Protein AF-T1AV65-F1 (afdb_monomer_lite)

pLDDT: mean 97.0, std 2.23, range [84.69, 98.81]

Radius of gyration: 17.8 Å; chains: 1; bounding box: 40×23×54 Å

Organism: NCBI:txid410659

Secondary structure (DSSP, 8-state):
-HHHHHHHHHHHHSS--HHHHHHHHHHHHHHHHHHHTT---SHHHHHHHHHHHHHT--SHHHHHHHHHHHHHTT--B-SSHHHHHHHHHHHTHHHHHHHHHHTT---HHHHHHHHHHHHHHHHHHHHHHHHHHHHHS--B-S-HHHHHHTT--HHHHHHT---HHHHH-

Foldseek 3Di:
DVVLLVVLLCLQQVPPDLVSSLVVLVVSLVQLVCLCVVDHDDPVSVVVSVVCVVLVDDSVLSVLCSVLSNVLSPDQAAADLVVLLVSLVRNFLSVLVSVCSSVNHDDPVSSVVSSVVRSVVVVVVLVVCQQVCCVRRVHHSPHPNLCVVLVHDVVCSPVVPCDPSNVVD

Structure (mmCIF, N/CA/C/O backbone):
data_AF-T1AV65-F1
#
_entry.id   AF-T1AV65-F1
#
loop_
_atom_site.group_PDB
_atom_site.id
_atom_site.type_symbol
_atom_site.label_atom_id
_atom_site.label_alt_id
_atom_site.label_comp_id
_atom_site.label_asym_id
_atom_site.label_entity_id
_atom_site.label_seq_id
_atom_site.pdbx_PDB_ins_code
_atom_site.Cartn_x
_atom_site.Cartn_y
_atom_site.Cartn_z
_atom_site.occupancy
_atom_site.B_iso_or_equiv
_atom_site.auth_seq_id
_atom_site.auth_comp_id
_atom_site.auth_asym_id
_atom_site.auth_atom_id
_atom_site.pdbx_PDB_model_num
ATOM 1 N N . ILE A 1 1 ? -9.317 8.255 11.027 1.00 95.56 1 ILE A N 1
ATOM 2 C CA . ILE A 1 1 ? -8.867 7.299 9.982 1.00 95.56 1 ILE A CA 1
ATOM 3 C C . ILE A 1 1 ? -7.774 7.904 9.116 1.00 95.56 1 ILE A C 1
ATOM 5 O O . ILE A 1 1 ? -6.664 7.421 9.223 1.00 95.56 1 ILE A O 1
ATOM 9 N N . TYR A 1 2 ? -8.017 8.989 8.369 1.00 96.38 2 TYR A N 1
ATOM 10 C CA . TYR A 1 2 ? -6.958 9.607 7.551 1.00 96.38 2 TYR A CA 1
ATOM 11 C C . TYR A 1 2 ? -5.681 9.929 8.346 1.00 96.38 2 TYR A C 1
ATOM 13 O O . TYR A 1 2 ? -4.600 9.530 7.942 1.00 96.38 2 TYR A O 1
ATOM 21 N N . ALA A 1 3 ? -5.814 10.544 9.531 1.00 97.06 3 ALA A N 1
ATOM 22 C CA . ALA A 1 3 ? -4.671 10.807 10.411 1.00 97.06 3 ALA A CA 1
ATOM 23 C C . ALA A 1 3 ? -3.896 9.534 10.805 1.00 97.06 3 ALA A C 1
ATOM 25 O O . ALA A 1 3 ? -2.680 9.574 10.877 1.00 97.06 3 ALA A O 1
ATOM 26 N N . PHE A 1 4 ? -4.575 8.397 11.008 1.00 97.75 4 PHE A N 1
ATOM 27 C CA . PHE A 1 4 ? -3.900 7.119 11.262 1.00 97.75 4 PHE A CA 1
ATOM 28 C C . PHE A 1 4 ? -3.085 6.683 10.041 1.00 97.75 4 PHE A C 1
ATOM 30 O O . PHE A 1 4 ? -1.908 6.372 10.190 1.00 97.75 4 PHE A O 1
ATOM 37 N N . CYS A 1 5 ? -3.695 6.695 8.849 1.00 96.50 5 CYS A N 1
ATOM 38 C CA . CYS A 1 5 ? -3.020 6.287 7.619 1.00 96.50 5 CYS A CA 1
ATOM 39 C C . CYS A 1 5 ? -1.814 7.183 7.335 1.00 96.50 5 CYS A C 1
ATOM 41 O O . CYS A 1 5 ? -0.736 6.671 7.077 1.00 96.50 5 CYS A O 1
ATOM 43 N N . ARG A 1 6 ? -1.983 8.507 7.453 1.00 96.06 6 ARG A N 1
ATOM 44 C CA . ARG A 1 6 ? -0.908 9.464 7.200 1.00 96.06 6 ARG A CA 1
ATOM 45 C C . ARG A 1 6 ? 0.232 9.338 8.207 1.00 96.06 6 ARG A C 1
ATOM 47 O O . ARG A 1 6 ? 1.379 9.329 7.800 1.00 96.06 6 ARG A O 1
ATOM 54 N N . THR A 1 7 ? -0.069 9.187 9.498 1.00 96.56 7 THR A N 1
ATOM 55 C CA . THR A 1 7 ? 0.985 8.963 10.496 1.00 96.56 7 THR A CA 1
ATOM 56 C C . THR A 1 7 ? 1.740 7.662 10.225 1.00 96.56 7 THR A C 1
ATOM 58 O O . THR A 1 7 ? 2.957 7.663 10.312 1.00 96.56 7 THR A O 1
ATOM 61 N N . ALA A 1 8 ? 1.057 6.567 9.882 1.00 95.62 8 ALA A N 1
ATOM 62 C CA . ALA A 1 8 ? 1.731 5.307 9.562 1.00 95.62 8 ALA A CA 1
ATOM 63 C C . ALA A 1 8 ? 2.616 5.409 8.303 1.00 95.62 8 ALA A C 1
ATOM 65 O O . ALA A 1 8 ? 3.735 4.908 8.316 1.00 95.62 8 ALA A O 1
ATOM 66 N N . ASP A 1 9 ? 2.136 6.099 7.267 1.00 94.06 9 ASP A N 1
ATOM 67 C CA . ASP A 1 9 ? 2.877 6.412 6.038 1.00 94.06 9 ASP A CA 1
ATOM 68 C C . ASP A 1 9 ? 4.148 7.227 6.335 1.00 94.06 9 ASP A C 1
ATOM 70 O O . ASP A 1 9 ? 5.248 6.814 5.977 1.00 94.06 9 ASP A O 1
ATOM 74 N N . ASP A 1 10 ? 4.022 8.312 7.110 1.00 94.69 10 ASP A N 1
ATOM 75 C CA . ASP A 1 10 ? 5.153 9.155 7.524 1.00 94.69 10 ASP A CA 1
ATOM 76 C C . ASP A 1 10 ? 6.203 8.356 8.327 1.00 94.69 10 ASP A C 1
ATOM 78 O O . ASP A 1 10 ? 7.406 8.535 8.141 1.00 94.69 10 ASP A O 1
ATOM 82 N N . LEU A 1 11 ? 5.769 7.438 9.203 1.00 94.75 11 LEU A N 1
ATOM 83 C CA . LEU A 1 11 ? 6.675 6.563 9.964 1.00 94.75 11 LEU A CA 1
ATOM 84 C C . LEU A 1 11 ? 7.429 5.555 9.082 1.00 94.75 11 LEU A C 1
ATOM 86 O O . LEU A 1 11 ? 8.460 5.038 9.512 1.00 94.75 11 LEU A O 1
ATOM 90 N N . GLY A 1 12 ? 6.915 5.248 7.891 1.00 91.25 12 GLY A N 1
ATOM 91 C CA . GLY A 1 12 ? 7.586 4.402 6.910 1.00 91.25 12 GLY A CA 1
ATOM 92 C C . GLY A 1 12 ? 8.528 5.194 6.006 1.00 91.25 12 GLY A C 1
ATOM 93 O O . GLY A 1 12 ? 9.698 4.837 5.872 1.00 91.25 12 GLY A O 1
ATOM 94 N N . ASP A 1 13 ? 8.029 6.256 5.379 1.00 87.50 13 ASP A N 1
ATOM 95 C CA . ASP A 1 13 ? 8.713 6.907 4.257 1.00 87.50 13 ASP A CA 1
ATOM 96 C C . ASP A 1 13 ? 9.649 8.063 4.677 1.00 87.50 13 ASP A C 1
ATOM 98 O O . ASP A 1 13 ? 10.665 8.281 4.020 1.00 87.50 13 ASP A O 1
ATOM 102 N N . GLU A 1 14 ? 9.382 8.776 5.781 1.00 88.38 14 GLU A N 1
ATOM 103 C CA . GLU A 1 14 ? 10.125 10.004 6.151 1.00 88.38 14 GLU A CA 1
ATOM 104 C C . GLU A 1 14 ? 11.295 9.758 7.128 1.00 88.38 14 GLU A C 1
ATOM 106 O O . GLU A 1 14 ? 12.046 10.673 7.470 1.00 88.38 14 GLU A O 1
ATOM 111 N N . VAL A 1 15 ? 11.472 8.524 7.612 1.00 89.69 15 VAL A N 1
ATOM 112 C CA . VAL A 1 15 ? 12.489 8.194 8.631 1.00 89.69 15 VAL A CA 1
ATOM 113 C C . VAL A 1 15 ? 13.897 8.088 8.037 1.00 89.69 15 VAL A C 1
ATOM 115 O O . VAL A 1 15 ? 14.879 8.353 8.730 1.00 89.69 15 VAL A O 1
ATOM 118 N N . GLY A 1 16 ? 14.018 7.678 6.771 1.00 84.69 16 GLY A N 1
ATOM 119 C CA . GLY A 1 16 ? 15.299 7.508 6.071 1.00 84.69 16 GLY A CA 1
ATOM 120 C C . GLY A 1 16 ? 16.178 6.337 6.549 1.00 84.69 16 GLY A C 1
ATOM 121 O O . GLY A 1 16 ? 17.177 6.035 5.902 1.00 84.69 16 GLY A O 1
ATOM 122 N N . ASP A 1 17 ? 15.810 5.654 7.640 1.00 93.69 17 ASP A N 1
ATOM 123 C CA . ASP A 1 17 ? 16.454 4.433 8.143 1.00 93.69 17 ASP A CA 1
ATOM 124 C C . ASP A 1 17 ? 15.431 3.295 8.263 1.00 93.69 17 ASP A C 1
ATOM 126 O O . ASP A 1 17 ? 14.481 3.361 9.047 1.00 93.69 17 ASP A O 1
ATOM 130 N N . THR A 1 18 ? 15.655 2.222 7.504 1.00 94.00 18 THR A N 1
ATOM 131 C CA . THR A 1 18 ? 14.767 1.055 7.424 1.00 94.00 18 THR A CA 1
ATOM 132 C C . THR A 1 18 ? 14.535 0.369 8.773 1.00 94.00 18 THR A C 1
ATOM 134 O O . THR A 1 18 ? 13.417 -0.053 9.070 1.00 94.00 18 THR A O 1
ATOM 137 N N . GLN A 1 19 ? 15.567 0.212 9.609 1.00 95.88 19 GLN A N 1
ATOM 138 C CA . GLN A 1 19 ? 15.430 -0.497 10.888 1.00 95.88 19 GLN A CA 1
ATOM 139 C C . GLN A 1 19 ? 14.656 0.341 11.903 1.00 95.88 19 GLN A C 1
ATOM 141 O O . GLN A 1 19 ? 13.858 -0.189 12.682 1.00 95.88 19 GLN A O 1
ATOM 146 N N . LEU A 1 20 ? 14.872 1.653 11.882 1.00 96.81 20 LEU A N 1
ATOM 147 C CA . LEU A 1 20 ? 14.148 2.599 12.709 1.00 96.81 20 LEU A CA 1
ATOM 148 C C . LEU A 1 20 ? 12.684 2.722 12.267 1.00 96.81 20 LEU A C 1
ATOM 150 O O . LEU A 1 20 ? 11.803 2.639 13.121 1.00 96.81 20 LEU A O 1
ATOM 154 N N . ALA A 1 21 ? 12.418 2.813 10.960 1.00 96.94 21 ALA A N 1
ATOM 155 C CA . ALA A 1 21 ? 11.067 2.827 10.394 1.00 96.94 21 ALA A CA 1
ATOM 156 C C . ALA A 1 21 ? 10.276 1.575 10.802 1.00 96.94 21 ALA A C 1
ATOM 158 O O . ALA A 1 21 ? 9.174 1.671 11.342 1.00 96.94 21 ALA A O 1
ATOM 159 N N . LEU A 1 22 ? 10.873 0.386 10.653 1.00 97.38 22 LEU A N 1
ATOM 160 C CA . LEU A 1 22 ? 10.256 -0.876 11.074 1.00 97.38 22 LEU A CA 1
ATOM 161 C C . LEU A 1 22 ? 9.961 -0.919 12.579 1.00 97.38 22 LEU A C 1
ATOM 163 O O . LEU A 1 22 ? 8.926 -1.449 12.985 1.00 97.38 22 LEU A O 1
ATOM 167 N N . ARG A 1 23 ? 10.839 -0.351 13.416 1.00 97.75 23 ARG A N 1
ATOM 168 C CA . ARG A 1 23 ? 10.588 -0.242 14.858 1.00 97.75 23 ARG A CA 1
ATOM 169 C C . ARG A 1 23 ? 9.400 0.672 15.143 1.00 97.75 23 ARG A C 1
ATOM 171 O O . ARG A 1 23 ? 8.514 0.279 15.894 1.00 97.75 23 ARG A O 1
ATOM 178 N N . TYR A 1 24 ? 9.347 1.848 14.522 1.00 97.62 24 TYR A N 1
ATOM 179 C CA . TYR A 1 24 ? 8.235 2.780 14.709 1.00 97.62 24 TYR A CA 1
ATOM 180 C C . TYR A 1 24 ? 6.903 2.217 14.213 1.00 97.62 24 TYR A C 1
ATOM 182 O O . TYR A 1 24 ? 5.898 2.347 14.909 1.00 97.62 24 TYR A O 1
ATOM 190 N N . LEU A 1 25 ? 6.891 1.538 13.064 1.00 97.88 25 LEU A N 1
ATOM 191 C CA . LEU A 1 25 ? 5.708 0.841 12.558 1.00 97.88 25 LEU A CA 1
ATOM 192 C C . LEU A 1 25 ? 5.261 -0.277 13.510 1.00 97.88 25 LEU A C 1
ATOM 194 O O . LEU A 1 25 ? 4.069 -0.393 13.790 1.00 97.88 25 LEU A O 1
ATOM 198 N N . SER A 1 26 ? 6.201 -1.039 14.080 1.00 97.69 26 SER A N 1
ATOM 199 C CA . SER A 1 26 ? 5.908 -2.062 15.092 1.00 97.69 26 SER A CA 1
ATOM 200 C C . SER A 1 26 ? 5.300 -1.461 16.367 1.00 97.69 26 SER A C 1
ATOM 202 O O . SER A 1 26 ? 4.293 -1.962 16.872 1.00 97.69 26 SER A O 1
ATOM 204 N N . ASP A 1 27 ? 5.856 -0.360 16.875 1.00 97.19 27 ASP A N 1
ATOM 205 C CA . ASP A 1 27 ? 5.316 0.341 18.046 1.00 97.19 27 ASP A CA 1
ATOM 206 C C . ASP A 1 27 ? 3.921 0.922 17.753 1.00 97.19 27 ASP A C 1
ATOM 208 O O . ASP A 1 27 ? 3.018 0.891 18.596 1.00 97.19 27 ASP A O 1
ATOM 212 N N . PHE A 1 28 ? 3.710 1.437 16.540 1.00 97.75 28 PHE A N 1
ATOM 213 C CA . PHE A 1 28 ? 2.420 1.959 16.097 1.00 97.75 28 PHE A CA 1
ATOM 214 C C . PHE A 1 28 ? 1.381 0.841 15.919 1.00 97.75 28 PHE A C 1
ATOM 216 O O . PHE A 1 28 ? 0.221 1.012 16.301 1.00 97.75 28 PHE A O 1
ATOM 223 N N . ARG A 1 29 ? 1.797 -0.340 15.439 1.00 98.06 29 ARG A N 1
ATOM 224 C CA . ARG A 1 29 ? 0.982 -1.564 15.400 1.00 98.06 29 ARG A CA 1
ATOM 225 C C . ARG A 1 29 ? 0.547 -1.987 16.795 1.00 98.06 29 ARG A C 1
ATOM 227 O O . ARG A 1 29 ? -0.639 -2.245 16.995 1.00 98.06 29 ARG A O 1
ATOM 234 N N . GLN A 1 30 ? 1.457 -2.000 17.767 1.00 97.62 30 GLN A N 1
ATOM 235 C CA . GLN A 1 30 ? 1.102 -2.310 19.152 1.00 97.62 30 GLN A CA 1
ATOM 236 C C . GLN A 1 30 ? 0.059 -1.323 19.694 1.00 97.62 30 GLN A C 1
ATOM 238 O O . GLN A 1 30 ? -0.924 -1.740 20.304 1.00 97.62 30 GLN A O 1
ATOM 243 N N . GLN A 1 31 ? 0.225 -0.022 19.444 1.00 97.38 31 GLN A N 1
ATOM 244 C CA . GLN A 1 31 ? -0.765 0.976 19.856 1.00 97.38 31 GLN A CA 1
ATOM 245 C C . GLN A 1 31 ? -2.121 0.782 19.164 1.00 97.38 31 GLN A C 1
ATOM 247 O O . GLN A 1 31 ? -3.162 0.974 19.796 1.00 97.38 31 GLN A O 1
ATOM 252 N N . ALA A 1 32 ? -2.124 0.369 17.893 1.00 97.19 32 ALA A N 1
ATOM 253 C CA . ALA A 1 32 ? -3.346 0.030 17.178 1.00 97.19 32 ALA A CA 1
ATOM 254 C C . ALA A 1 32 ? -4.071 -1.145 17.841 1.00 97.19 32 ALA A C 1
ATOM 256 O O . ALA A 1 32 ? -5.280 -1.064 18.021 1.00 97.19 32 ALA A O 1
ATOM 257 N N . GLU A 1 33 ? -3.363 -2.191 18.274 1.00 97.31 33 GLU A N 1
ATOM 258 C CA . GLU A 1 33 ? -3.974 -3.297 19.024 1.00 97.31 33 GLU A CA 1
ATOM 259 C C . GLU A 1 33 ? -4.470 -2.869 20.413 1.00 97.31 33 GLU A C 1
ATOM 261 O O . GLU A 1 33 ? -5.601 -3.179 20.794 1.00 97.31 33 GLU A O 1
ATOM 266 N N . GLU A 1 34 ? -3.664 -2.103 21.151 1.00 96.56 34 GLU A N 1
ATOM 267 C CA . GLU A 1 34 ? -4.017 -1.557 22.467 1.00 96.56 34 GLU A CA 1
ATOM 268 C C . GLU A 1 34 ? -5.293 -0.692 22.411 1.00 96.56 34 GLU A C 1
ATOM 270 O O . GLU A 1 34 ? -6.136 -0.752 23.316 1.00 96.56 34 GLU A O 1
ATOM 275 N N . CYS A 1 35 ? -5.492 0.042 21.312 1.00 95.88 35 CYS A N 1
ATOM 276 C CA . CYS A 1 35 ? -6.668 0.878 21.071 1.00 95.88 35 CYS A CA 1
ATOM 277 C C . CYS A 1 35 ? -7.985 0.077 21.138 1.00 95.88 35 CYS A C 1
ATOM 279 O O . CYS A 1 35 ? -8.980 0.574 21.677 1.00 95.88 35 CYS A O 1
ATOM 281 N N . TYR A 1 36 ? -7.982 -1.180 20.671 1.00 96.31 36 TYR A N 1
ATOM 282 C CA . TYR A 1 36 ? -9.154 -2.069 20.690 1.00 96.31 36 TYR A CA 1
ATOM 283 C C . TYR A 1 36 ? -9.495 -2.613 22.082 1.00 96.31 36 TYR A C 1
ATOM 285 O O . TYR A 1 36 ? -10.637 -3.000 22.317 1.00 96.31 36 TYR A O 1
ATOM 293 N N . VAL A 1 37 ? -8.547 -2.598 23.022 1.00 95.12 37 VAL A N 1
ATOM 294 C CA . VAL A 1 37 ? -8.776 -2.973 24.432 1.00 95.12 37 VAL A CA 1
ATOM 295 C C . VAL A 1 37 ? -8.890 -1.752 25.350 1.00 95.12 37 VAL A C 1
ATOM 297 O O . VAL A 1 37 ? -8.781 -1.863 26.569 1.00 95.12 37 VAL A O 1
ATOM 300 N N . GLY A 1 38 ? -9.118 -0.569 24.769 1.00 91.50 38 GLY A N 1
ATOM 301 C CA . GLY A 1 38 ? -9.349 0.675 25.504 1.00 91.50 38 GLY A CA 1
ATOM 302 C C . GLY A 1 38 ? -8.087 1.343 26.051 1.00 91.50 38 GLY A C 1
ATOM 303 O O . GLY A 1 38 ? -8.198 2.233 26.890 1.00 91.50 38 GLY A O 1
ATOM 304 N N . ARG A 1 39 ? -6.895 0.946 25.590 1.00 94.94 39 ARG A N 1
ATOM 305 C CA . ARG A 1 39 ? -5.623 1.577 25.959 1.00 94.94 39 ARG A CA 1
ATOM 306 C C . ARG A 1 39 ? -5.164 2.492 24.825 1.00 94.94 39 ARG A C 1
ATOM 308 O O . ARG A 1 39 ? -4.745 2.030 23.772 1.00 94.94 39 ARG A O 1
ATOM 315 N N . THR A 1 40 ? -5.243 3.803 25.034 1.00 93.75 40 THR A N 1
ATOM 316 C CA . THR A 1 40 ? -4.864 4.814 24.033 1.00 93.75 40 THR A CA 1
ATOM 317 C C . THR A 1 40 ? -3.821 5.761 24.606 1.00 93.75 40 THR A C 1
ATOM 319 O O . THR A 1 40 ? -4.036 6.316 25.681 1.00 93.75 40 THR A O 1
ATOM 322 N N . ARG A 1 41 ? -2.706 5.959 23.894 1.00 87.50 41 ARG A N 1
ATOM 323 C CA . ARG A 1 41 ? -1.563 6.754 24.385 1.00 87.50 41 ARG A CA 1
ATOM 324 C C . ARG A 1 41 ? -1.359 8.081 23.653 1.00 87.50 41 ARG A C 1
ATOM 326 O O . ARG A 1 41 ? -0.843 9.021 24.243 1.00 87.50 41 ARG A O 1
ATOM 333 N N . THR A 1 42 ? -1.755 8.165 22.383 1.00 94.44 42 THR A N 1
ATOM 334 C CA . THR A 1 42 ? -1.536 9.346 21.532 1.00 94.44 42 THR A CA 1
ATOM 335 C C . THR A 1 42 ? -2.854 9.926 21.035 1.00 94.44 42 THR A C 1
ATOM 337 O O . THR A 1 42 ? -3.872 9.232 20.988 1.00 94.44 42 THR A O 1
ATOM 340 N N . ALA A 1 43 ? -2.833 11.196 20.620 1.00 95.06 43 ALA A N 1
ATOM 341 C CA . ALA A 1 43 ? -4.014 11.896 20.113 1.00 95.06 43 ALA A CA 1
ATOM 342 C C . ALA A 1 43 ? -4.693 11.154 18.946 1.00 95.06 43 ALA A C 1
ATOM 344 O O . ALA A 1 43 ? -5.920 11.053 18.913 1.00 95.06 43 ALA A O 1
ATOM 345 N N . VAL A 1 44 ? -3.901 10.568 18.037 1.00 96.56 44 VAL A N 1
ATOM 346 C CA . VAL A 1 44 ? -4.412 9.764 16.916 1.00 96.56 44 VAL A CA 1
ATOM 347 C C . VAL A 1 44 ? -5.223 8.573 17.426 1.00 96.56 44 VAL A C 1
ATOM 349 O O . VAL A 1 44 ? -6.343 8.366 16.963 1.00 96.56 44 VAL A O 1
ATOM 352 N N . PHE A 1 45 ? -4.711 7.819 18.404 1.00 97.44 45 PHE A N 1
ATOM 353 C CA . PHE A 1 45 ? -5.406 6.638 18.926 1.00 97.44 45 PHE A CA 1
ATOM 354 C C . PHE A 1 45 ? -6.575 6.968 19.854 1.00 97.44 45 PHE A C 1
ATOM 356 O O . PHE A 1 45 ? -7.529 6.193 19.896 1.00 97.44 45 PHE A O 1
ATOM 363 N N . ILE A 1 46 ? -6.549 8.109 20.551 1.00 96.25 46 ILE A N 1
ATOM 364 C CA . ILE A 1 46 ? -7.699 8.598 21.330 1.00 96.25 46 ILE A CA 1
ATOM 365 C C . ILE A 1 46 ? -8.886 8.843 20.387 1.00 96.25 46 ILE A C 1
ATOM 367 O O . ILE A 1 46 ? -9.940 8.229 20.550 1.00 96.25 46 ILE A O 1
ATOM 371 N N . ALA A 1 47 ? -8.686 9.646 19.335 1.00 96.19 47 ALA A N 1
ATOM 372 C CA . ALA A 1 47 ? -9.728 9.925 18.345 1.00 96.19 47 ALA A CA 1
ATOM 373 C C . ALA A 1 47 ? -10.144 8.669 17.554 1.00 96.19 47 ALA A C 1
ATOM 375 O O . ALA A 1 47 ? -11.319 8.473 17.219 1.00 96.19 47 ALA A O 1
ATOM 376 N N . LEU A 1 48 ? -9.182 7.789 17.251 1.00 97.56 48 LEU A N 1
ATOM 377 C CA . LEU A 1 48 ? -9.463 6.545 16.544 1.00 97.56 48 LEU A CA 1
ATOM 378 C C . LEU A 1 48 ? -10.311 5.589 17.389 1.00 97.56 48 LEU A C 1
ATOM 380 O O . LEU A 1 48 ? -11.227 4.986 16.838 1.00 97.56 48 LEU A O 1
ATOM 384 N N . SER A 1 49 ? -10.071 5.482 18.701 1.00 97.38 49 SER A N 1
ATOM 385 C CA . SER A 1 49 ? -10.834 4.589 19.586 1.00 97.38 49 SER A CA 1
ATOM 386 C C . SER A 1 49 ? -12.320 4.945 19.617 1.00 97.38 49 SER A C 1
ATOM 388 O O . SER A 1 49 ? -13.171 4.060 19.517 1.00 97.38 49 SER A O 1
ATOM 390 N N . GLU A 1 50 ? -12.650 6.237 19.685 1.00 96.00 50 GLU A N 1
ATOM 391 C CA . GLU A 1 50 ? -14.040 6.700 19.598 1.00 96.00 50 GLU A CA 1
ATOM 392 C C . GLU A 1 50 ? -14.668 6.354 18.243 1.00 96.00 50 GLU A C 1
ATOM 394 O O . GLU A 1 50 ? -15.794 5.856 18.184 1.00 96.00 50 GLU A O 1
ATOM 399 N N . THR A 1 51 ? -13.917 6.547 17.153 1.00 97.44 51 THR A N 1
ATOM 400 C CA . THR A 1 51 ? -14.366 6.220 15.791 1.00 97.44 51 THR A CA 1
ATOM 401 C C . THR A 1 51 ? -14.620 4.718 15.626 1.00 97.44 51 THR A C 1
ATOM 403 O O . THR A 1 51 ? -15.663 4.329 15.103 1.00 97.44 51 THR A O 1
ATOM 406 N N . ILE A 1 52 ? -13.697 3.874 16.101 1.00 97.75 52 ILE A N 1
ATOM 407 C CA . ILE A 1 52 ? -13.805 2.409 16.068 1.00 97.75 52 ILE A CA 1
ATOM 408 C C . ILE A 1 52 ? -15.072 1.963 16.790 1.00 97.75 52 ILE A C 1
ATOM 410 O O . ILE A 1 52 ? -15.868 1.231 16.211 1.00 97.75 52 ILE A O 1
ATOM 414 N N . LYS A 1 53 ? -15.290 2.439 18.024 1.00 96.56 53 LYS A N 1
ATOM 415 C CA . LYS A 1 53 ? -16.465 2.074 18.830 1.00 96.56 53 LYS A CA 1
ATOM 416 C C . LYS A 1 53 ? -17.766 2.528 18.175 1.00 96.56 53 LYS A C 1
ATOM 418 O O . LYS A 1 53 ? -18.725 1.769 18.132 1.00 96.56 53 LYS A O 1
ATOM 423 N N . ARG A 1 54 ? -17.799 3.756 17.648 1.00 97.44 54 ARG A N 1
ATOM 424 C CA . ARG A 1 54 ? -18.994 4.329 17.014 1.00 97.44 54 ARG A CA 1
ATOM 425 C C . ARG A 1 54 ? -19.409 3.577 15.750 1.00 97.44 54 ARG A C 1
ATOM 427 O O . ARG A 1 54 ? -20.602 3.448 15.492 1.00 97.44 54 ARG A O 1
ATOM 434 N N . HIS A 1 55 ? -18.441 3.131 14.955 1.00 97.69 55 HIS A N 1
ATOM 435 C CA . HIS A 1 55 ? -18.695 2.513 13.653 1.00 97.69 55 HIS A CA 1
ATOM 436 C C . HIS A 1 55 ? -18.523 0.990 13.649 1.00 97.69 55 HIS A C 1
ATOM 438 O O . HIS A 1 55 ? -18.760 0.372 12.612 1.00 97.69 55 HIS A O 1
ATOM 444 N N . ASP A 1 56 ? -18.183 0.379 14.788 1.00 96.44 56 ASP A N 1
ATOM 445 C CA . ASP A 1 56 ? -17.919 -1.060 14.916 1.00 96.44 56 ASP A CA 1
ATOM 446 C C . ASP A 1 56 ? -16.922 -1.544 13.846 1.00 96.44 56 ASP A C 1
ATOM 448 O O . ASP A 1 56 ? -17.190 -2.437 13.042 1.00 96.44 56 ASP A O 1
ATOM 452 N N . ILE A 1 57 ? -15.793 -0.834 13.755 1.00 98.00 57 ILE A N 1
ATOM 453 C CA . ILE A 1 57 ? -14.767 -1.096 12.741 1.00 98.00 57 ILE A CA 1
ATOM 454 C C . ILE A 1 57 ? -13.881 -2.242 13.238 1.00 98.00 57 ILE A C 1
ATOM 456 O O . ILE A 1 57 ? -13.346 -2.133 14.339 1.00 98.00 57 ILE A O 1
ATOM 460 N N . PRO A 1 58 ? -13.666 -3.319 12.466 1.00 97.62 58 PRO A N 1
ATOM 461 C CA . PRO A 1 58 ? -12.730 -4.364 12.854 1.00 97.62 58 PRO A CA 1
ATOM 462 C C . PRO A 1 58 ? -11.279 -3.879 12.768 1.00 97.62 58 PRO A C 1
ATOM 464 O O . PRO A 1 58 ? -10.939 -3.003 11.975 1.00 97.62 58 PRO A O 1
ATOM 467 N N . LYS A 1 59 ? -10.388 -4.530 13.522 1.00 98.19 59 LYS A N 1
ATOM 468 C CA . LYS A 1 59 ? -8.950 -4.214 13.516 1.00 98.19 59 LYS A CA 1
ATOM 469 C C . LYS A 1 59 ? -8.247 -4.489 12.189 1.00 98.19 59 LYS A C 1
ATOM 471 O O . LYS A 1 59 ? -7.294 -3.791 11.862 1.00 98.19 59 LYS A O 1
ATOM 476 N N . GLN A 1 60 ? -8.710 -5.492 11.439 1.00 98.19 60 GLN A N 1
ATOM 477 C CA . GLN A 1 60 ? -7.955 -6.061 10.321 1.00 98.19 60 GLN A CA 1
ATOM 478 C C . GLN A 1 60 ? -7.552 -5.027 9.256 1.00 98.19 60 GLN A C 1
ATOM 480 O O . GLN A 1 60 ? -6.362 -4.966 8.965 1.00 98.19 60 GLN A O 1
ATOM 485 N N . PRO A 1 61 ? -8.439 -4.133 8.766 1.00 98.44 61 PRO A N 1
ATOM 486 C CA . PRO A 1 61 ? -8.045 -3.129 7.779 1.00 98.44 61 PRO A CA 1
ATOM 487 C C . PRO A 1 61 ? -6.896 -2.215 8.240 1.00 98.44 61 PRO A C 1
ATOM 489 O O . PRO A 1 61 ? -6.035 -1.848 7.448 1.00 98.44 61 PRO A O 1
ATOM 492 N N . PHE A 1 62 ? -6.832 -1.865 9.528 1.00 98.56 62 PHE A N 1
ATOM 493 C CA . PHE A 1 62 ? -5.721 -1.067 10.055 1.00 98.56 62 PHE A CA 1
ATOM 494 C C . PHE A 1 62 ? -4.411 -1.862 10.100 1.00 98.56 62 PHE A C 1
ATOM 496 O O . PHE A 1 62 ? -3.349 -1.320 9.802 1.00 98.56 62 PHE A O 1
ATOM 503 N N . LEU A 1 63 ? -4.480 -3.144 10.467 1.00 98.50 63 LEU A N 1
ATOM 504 C CA . LEU A 1 63 ? -3.313 -4.027 10.535 1.00 98.50 63 LEU A CA 1
ATOM 505 C C . LEU A 1 63 ? -2.775 -4.400 9.149 1.00 98.50 63 LEU A C 1
ATOM 507 O O . LEU A 1 63 ? -1.563 -4.587 9.015 1.00 98.50 63 LEU A O 1
ATOM 511 N N . ASP A 1 64 ? -3.658 -4.488 8.154 1.00 98.62 64 ASP A N 1
ATOM 512 C CA . ASP A 1 64 ? -3.318 -4.704 6.747 1.00 98.62 64 ASP A CA 1
ATOM 513 C C . ASP A 1 64 ? -2.520 -3.511 6.203 1.00 98.62 64 ASP A C 1
ATOM 515 O O . ASP A 1 64 ? -1.427 -3.711 5.678 1.00 98.62 64 ASP A O 1
ATOM 519 N N . LEU A 1 65 ? -2.984 -2.275 6.441 1.00 98.50 65 LEU A N 1
ATOM 520 C CA . LEU A 1 65 ? -2.245 -1.059 6.063 1.00 98.50 65 LEU A CA 1
ATOM 521 C C . LEU A 1 65 ? -0.848 -1.027 6.685 1.00 98.50 65 LEU A C 1
ATOM 523 O O . LEU A 1 65 ? 0.137 -0.791 5.994 1.00 98.50 65 LEU A O 1
ATOM 527 N N . LEU A 1 66 ? -0.740 -1.332 7.981 1.00 98.38 66 LEU A N 1
ATOM 528 C CA . LEU A 1 66 ? 0.559 -1.402 8.653 1.00 98.38 66 LEU A CA 1
ATOM 529 C C . LEU A 1 66 ? 1.466 -2.481 8.059 1.00 98.38 66 LEU A C 1
ATOM 531 O O . LEU A 1 66 ? 2.669 -2.272 7.952 1.00 98.38 66 LEU A O 1
ATOM 535 N N . SER A 1 67 ? 0.899 -3.613 7.628 1.00 98.25 67 SER A N 1
ATOM 536 C CA . SER A 1 67 ? 1.671 -4.653 6.943 1.00 98.25 67 SER A CA 1
ATOM 537 C C . SER A 1 67 ? 2.188 -4.187 5.582 1.00 98.25 67 SER A C 1
ATOM 539 O O . SER A 1 67 ? 3.291 -4.577 5.203 1.00 98.25 67 SER A O 1
ATOM 541 N N . ALA A 1 68 ? 1.428 -3.365 4.854 1.00 97.94 68 ALA A N 1
ATOM 542 C CA . ALA A 1 68 ? 1.888 -2.779 3.600 1.00 97.94 68 ALA A CA 1
ATOM 543 C C . ALA A 1 68 ? 3.044 -1.794 3.822 1.00 97.94 68 ALA A C 1
ATOM 545 O O . ALA A 1 68 ? 4.074 -1.936 3.167 1.00 97.94 68 ALA A O 1
ATOM 546 N N . PHE A 1 69 ? 2.935 -0.891 4.803 1.00 96.81 69 PHE A N 1
ATOM 547 C CA . PHE A 1 69 ? 4.026 0.032 5.141 1.00 96.81 69 PHE A CA 1
ATOM 548 C C . PHE A 1 69 ? 5.295 -0.707 5.590 1.00 96.81 69 PHE A C 1
ATOM 550 O O . PHE A 1 69 ? 6.399 -0.332 5.211 1.00 96.81 69 PHE A O 1
ATOM 557 N N . GLU A 1 70 ? 5.163 -1.799 6.350 1.00 96.94 70 GLU A N 1
ATOM 558 C CA . GLU A 1 70 ? 6.296 -2.662 6.718 1.00 96.94 70 GLU A CA 1
ATOM 559 C C . GLU A 1 70 ? 6.909 -3.380 5.500 1.00 96.94 70 GLU A C 1
ATOM 561 O O . GLU A 1 70 ? 8.121 -3.606 5.460 1.00 96.94 70 GLU A O 1
ATOM 566 N N . GLN A 1 71 ? 6.093 -3.764 4.513 1.00 96.81 71 GLN A N 1
ATOM 567 C CA . GLN A 1 71 ? 6.560 -4.388 3.273 1.00 96.81 71 GLN A CA 1
ATOM 568 C C . GLN A 1 71 ? 7.323 -3.401 2.387 1.00 96.81 71 GLN A C 1
ATOM 570 O O . GLN A 1 71 ? 8.354 -3.776 1.830 1.00 96.81 71 GLN A O 1
ATOM 575 N N . ASP A 1 72 ? 6.872 -2.152 2.307 1.00 95.31 72 ASP A N 1
ATOM 576 C CA . ASP A 1 72 ? 7.515 -1.072 1.546 1.00 95.31 72 ASP A CA 1
ATOM 577 C C . ASP A 1 72 ? 8.945 -0.752 2.013 1.00 95.31 72 ASP A C 1
ATOM 579 O O . ASP A 1 72 ? 9.729 -0.156 1.276 1.00 95.31 72 ASP A O 1
ATOM 583 N N . GLN A 1 73 ? 9.310 -1.188 3.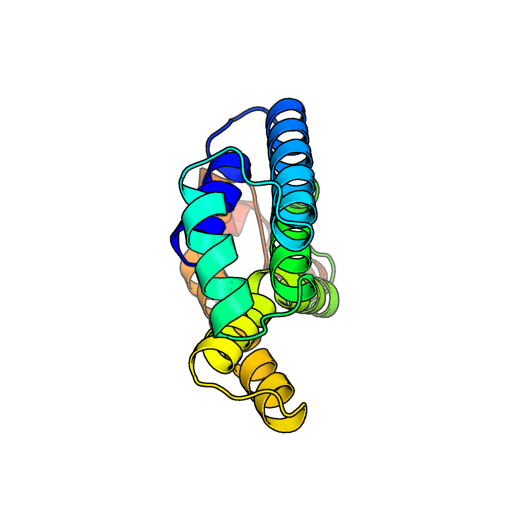221 1.00 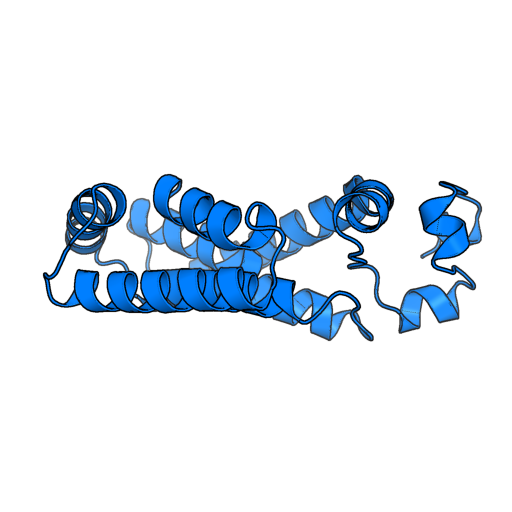95.19 73 GLN A N 1
ATOM 584 C CA . GLN A 1 73 ? 10.670 -1.096 3.759 1.00 95.19 73 GLN A CA 1
ATOM 585 C C . GLN A 1 73 ? 11.603 -2.217 3.272 1.00 95.19 73 GLN A C 1
ATOM 587 O O . GLN A 1 73 ? 12.799 -2.201 3.558 1.00 95.19 73 GLN A O 1
ATOM 592 N N . ARG A 1 74 ? 11.058 -3.248 2.617 1.00 94.81 74 ARG A N 1
ATOM 593 C CA . ARG A 1 74 ? 11.767 -4.498 2.290 1.00 94.81 74 ARG A CA 1
ATOM 594 C C . ARG A 1 74 ? 11.646 -4.894 0.823 1.00 94.81 74 ARG A C 1
ATOM 596 O O . ARG A 1 74 ? 12.502 -5.625 0.331 1.00 94.81 74 ARG A O 1
ATOM 603 N N . VAL A 1 75 ? 10.578 -4.475 0.148 1.00 96.88 75 VAL A N 1
ATOM 604 C CA . VAL A 1 75 ? 10.238 -4.899 -1.212 1.00 96.88 75 VAL A CA 1
ATOM 605 C C . VAL A 1 75 ? 10.151 -3.681 -2.116 1.00 96.88 75 VAL A C 1
ATOM 607 O O . VAL A 1 75 ? 9.206 -2.903 -2.044 1.00 96.88 75 VAL A O 1
ATOM 610 N N . ASN A 1 76 ? 11.125 -3.568 -3.017 1.00 96.88 76 ASN A N 1
ATOM 611 C CA . ASN A 1 76 ? 11.224 -2.447 -3.953 1.00 96.88 76 ASN A CA 1
ATOM 612 C C . ASN A 1 76 ? 10.899 -2.844 -5.397 1.00 96.88 76 ASN A C 1
ATOM 614 O O . ASN A 1 76 ? 10.780 -1.976 -6.263 1.00 96.88 76 ASN A O 1
ATOM 618 N N . ARG A 1 77 ? 10.813 -4.146 -5.673 1.00 98.12 77 ARG A N 1
ATOM 619 C CA . ARG A 1 77 ? 10.583 -4.729 -6.996 1.00 98.12 77 ARG A CA 1
ATOM 620 C C . ARG A 1 77 ? 9.607 -5.887 -6.862 1.00 98.12 77 ARG A C 1
ATOM 622 O O . ARG A 1 77 ? 9.672 -6.637 -5.888 1.00 98.12 77 ARG A O 1
ATOM 629 N N . TYR A 1 78 ? 8.752 -6.034 -7.863 1.00 98.56 78 TYR A N 1
ATOM 630 C CA . TYR A 1 78 ? 7.762 -7.097 -7.958 1.00 98.56 78 TYR A CA 1
ATOM 631 C C . TYR A 1 78 ? 8.028 -7.896 -9.229 1.00 98.56 78 TYR A C 1
ATOM 633 O O . TYR A 1 78 ? 8.243 -7.327 -10.296 1.00 98.56 78 TYR A O 1
ATOM 641 N N . GLU A 1 79 ? 8.048 -9.217 -9.112 1.00 98.56 79 GLU A N 1
ATOM 642 C CA . GLU A 1 79 ? 8.347 -10.101 -10.234 1.00 98.56 79 GLU A CA 1
ATOM 643 C C . GLU A 1 79 ? 7.140 -10.246 -11.163 1.00 98.56 79 GLU A C 1
ATOM 645 O O . GLU A 1 79 ? 7.313 -10.174 -12.376 1.00 98.56 79 GLU A O 1
ATOM 650 N N . THR A 1 80 ? 5.933 -10.395 -10.601 1.00 98.69 80 THR A N 1
ATOM 651 C CA . THR A 1 80 ? 4.699 -10.638 -11.367 1.00 98.69 80 THR A CA 1
ATOM 652 C C . THR A 1 80 ? 3.579 -9.668 -10.996 1.00 98.69 80 THR A C 1
ATOM 654 O O . THR A 1 80 ? 3.571 -9.075 -9.911 1.00 98.69 80 THR A O 1
ATOM 657 N N . PHE A 1 81 ? 2.591 -9.531 -11.883 1.00 98.50 81 PHE A N 1
ATOM 658 C CA . PHE A 1 81 ? 1.410 -8.697 -11.644 1.00 98.50 81 PHE A CA 1
ATOM 659 C C . PHE A 1 81 ? 0.609 -9.151 -10.417 1.00 98.50 81 PHE A C 1
ATOM 661 O O . PHE A 1 81 ? 0.113 -8.322 -9.657 1.00 98.50 81 PHE A O 1
ATOM 668 N N . GLU A 1 82 ? 0.539 -10.456 -10.161 1.00 98.69 82 GLU A N 1
ATOM 669 C CA . GLU A 1 82 ? -0.144 -11.015 -8.992 1.00 98.69 82 GLU A CA 1
ATOM 670 C C . GLU A 1 82 ? 0.488 -10.544 -7.684 1.00 98.69 82 GLU A C 1
ATOM 672 O O . GLU A 1 82 ? -0.236 -10.309 -6.722 1.00 98.69 82 GLU A O 1
ATOM 677 N N . GLN A 1 83 ? 1.811 -10.356 -7.637 1.00 98.62 83 GLN A N 1
ATOM 678 C CA . GLN A 1 83 ? 2.472 -9.825 -6.442 1.00 98.62 83 GLN A CA 1
ATOM 679 C C . GLN A 1 83 ? 2.136 -8.344 -6.214 1.00 98.62 83 GLN A C 1
ATOM 681 O O . GLN A 1 83 ? 1.971 -7.921 -5.069 1.00 98.62 83 GLN A O 1
ATOM 686 N N . VAL A 1 84 ? 1.997 -7.561 -7.290 1.00 98.56 84 VAL A N 1
ATOM 687 C CA . VAL A 1 84 ? 1.565 -6.154 -7.211 1.00 98.56 84 VAL A CA 1
ATOM 688 C C . VAL A 1 84 ? 0.115 -6.071 -6.725 1.00 98.56 84 VAL A C 1
ATOM 690 O O . VAL A 1 84 ? -0.208 -5.260 -5.855 1.00 98.56 84 VAL A O 1
ATOM 693 N N . VAL A 1 85 ? -0.761 -6.941 -7.236 1.00 98.56 85 VAL A N 1
ATOM 694 C CA . VAL A 1 85 ? -2.160 -7.028 -6.794 1.00 98.56 85 VAL A CA 1
ATOM 695 C C . VAL A 1 85 ? -2.259 -7.520 -5.346 1.00 98.56 85 VAL A C 1
ATOM 697 O O . VAL A 1 85 ? -3.016 -6.934 -4.578 1.00 98.56 85 VAL A O 1
ATOM 700 N N . ASP A 1 86 ? -1.474 -8.522 -4.931 1.00 98.62 86 ASP A N 1
ATOM 701 C CA . ASP A 1 86 ? -1.406 -8.966 -3.528 1.00 98.62 86 ASP A CA 1
ATOM 702 C C . ASP A 1 86 ? -1.022 -7.813 -2.597 1.00 98.62 86 ASP A C 1
ATOM 704 O O . ASP A 1 86 ? -1.664 -7.601 -1.567 1.00 98.62 86 ASP A O 1
ATOM 708 N N . TYR A 1 87 ? -0.030 -7.011 -2.986 1.00 98.62 87 TYR A N 1
ATOM 709 C CA . TYR A 1 87 ? 0.336 -5.816 -2.237 1.00 98.62 87 TYR A CA 1
ATOM 710 C C . TYR A 1 87 ? -0.842 -4.831 -2.118 1.00 98.62 87 TYR A C 1
ATOM 712 O O . TYR A 1 87 ? -1.107 -4.342 -1.017 1.00 98.62 87 TYR A O 1
ATOM 720 N N . CYS A 1 88 ? -1.619 -4.611 -3.188 1.00 98.69 88 CYS A N 1
ATOM 721 C CA . CYS A 1 88 ? -2.814 -3.750 -3.167 1.00 98.69 88 CYS A CA 1
ATOM 722 C C . CYS A 1 88 ? -3.887 -4.215 -2.168 1.00 98.69 88 CYS A C 1
ATOM 724 O O . CYS A 1 88 ? -4.563 -3.371 -1.570 1.00 98.69 88 CYS A O 1
ATOM 726 N N . THR A 1 89 ? -3.989 -5.526 -1.902 1.00 98.62 89 THR A N 1
ATOM 727 C CA . THR A 1 89 ? -4.932 -6.065 -0.897 1.00 98.62 89 THR A CA 1
ATOM 728 C C . THR A 1 89 ? -4.661 -5.563 0.520 1.00 98.62 89 THR A C 1
ATOM 730 O O . THR A 1 89 ? -5.547 -5.605 1.377 1.00 98.62 89 THR A O 1
ATOM 733 N N . ARG A 1 90 ? -3.441 -5.069 0.766 1.00 98.56 90 ARG A N 1
ATOM 734 C CA . ARG A 1 90 ? -2.998 -4.513 2.045 1.00 98.56 90 ARG A CA 1
ATOM 735 C C . ARG A 1 90 ? -2.742 -3.009 1.985 1.00 98.56 90 ARG A C 1
ATOM 737 O O . ARG A 1 90 ? -3.008 -2.331 2.970 1.00 98.56 90 ARG A O 1
ATOM 744 N N . SER A 1 91 ? -2.273 -2.470 0.859 1.00 98.00 91 SER A N 1
ATOM 745 C CA . SER A 1 91 ? -1.931 -1.045 0.732 1.00 98.00 91 SER A CA 1
ATOM 746 C C . SER A 1 91 ? -3.108 -0.150 0.337 1.00 98.00 91 SER A C 1
ATOM 748 O O . SER A 1 91 ? -3.127 1.020 0.713 1.00 98.00 91 SER A O 1
ATOM 750 N N . ALA A 1 92 ? -4.113 -0.682 -0.368 1.00 98.38 92 ALA A N 1
ATOM 751 C CA . ALA A 1 92 ? -5.206 0.116 -0.927 1.00 98.38 92 ALA A CA 1
ATOM 752 C C . ALA A 1 92 ? -6.590 -0.352 -0.472 1.00 98.38 92 ALA A C 1
ATOM 754 O O . ALA A 1 92 ? -7.375 0.450 0.045 1.00 98.38 92 ALA A O 1
ATOM 755 N N . ASP A 1 93 ? -6.889 -1.644 -0.624 1.00 98.75 93 ASP A N 1
ATOM 756 C CA . ASP A 1 93 ? -8.204 -2.217 -0.316 1.00 98.75 93 ASP A CA 1
ATOM 757 C C . ASP A 1 93 ? -8.709 -1.845 1.087 1.00 98.75 93 ASP A C 1
ATOM 759 O O . ASP A 1 93 ? -9.852 -1.384 1.206 1.00 98.75 93 ASP A O 1
ATOM 763 N N . PRO A 1 94 ? -7.885 -1.914 2.157 1.00 98.75 94 PRO A N 1
ATOM 764 C CA . PRO A 1 94 ? -8.343 -1.576 3.497 1.00 98.75 94 PRO A CA 1
ATOM 765 C C . PRO A 1 94 ? -8.913 -0.162 3.632 1.00 98.75 94 PRO A C 1
ATOM 767 O O . PRO A 1 94 ? -9.828 0.042 4.429 1.00 98.75 94 PRO A O 1
ATOM 770 N N . VAL A 1 95 ? -8.432 0.811 2.850 1.00 98.38 95 VAL A N 1
ATOM 771 C CA . VAL A 1 95 ? -8.943 2.190 2.883 1.00 98.38 95 VAL A CA 1
ATOM 772 C C . VAL A 1 95 ? -10.406 2.231 2.450 1.00 98.38 95 VAL A C 1
ATOM 774 O O . VAL A 1 95 ? -11.238 2.829 3.136 1.00 98.38 95 VAL A O 1
ATOM 777 N N . GLY A 1 96 ? -10.747 1.549 1.356 1.00 98.44 96 GLY A N 1
ATOM 778 C CA . GLY A 1 96 ? -12.127 1.447 0.888 1.00 98.44 96 GLY A CA 1
ATOM 779 C C . GLY A 1 96 ? -13.023 0.737 1.899 1.00 98.44 96 GLY A C 1
ATOM 780 O O . GLY A 1 96 ? -14.112 1.221 2.221 1.00 98.44 96 GLY A O 1
ATOM 781 N N . ARG A 1 97 ? -12.518 -0.347 2.503 1.00 98.62 97 ARG A N 1
ATOM 782 C CA . ARG A 1 97 ? -13.239 -1.069 3.561 1.00 98.62 97 ARG A CA 1
ATOM 783 C C . ARG A 1 97 ? -13.546 -0.171 4.758 1.00 98.62 97 ARG A C 1
ATOM 785 O O . ARG A 1 97 ? -14.677 -0.156 5.247 1.00 98.62 97 ARG A O 1
ATOM 792 N N . LEU A 1 98 ? -12.568 0.622 5.201 1.00 98.62 98 LEU A N 1
ATOM 793 C CA . LEU A 1 98 ? -12.716 1.601 6.282 1.00 98.62 98 LEU A CA 1
ATOM 794 C C . LEU A 1 98 ? -13.768 2.672 5.959 1.00 98.62 98 LEU A C 1
ATOM 796 O O . LEU A 1 98 ? -14.587 2.998 6.820 1.00 98.62 98 LEU A O 1
ATOM 800 N N . VAL A 1 99 ? -13.796 3.182 4.725 1.00 98.38 99 VAL A N 1
ATOM 801 C CA . VAL A 1 99 ? -14.827 4.131 4.265 1.00 98.38 99 VAL A CA 1
ATOM 802 C C . VAL A 1 99 ? -16.221 3.496 4.301 1.00 98.38 99 VAL A C 1
ATOM 804 O O . VAL A 1 99 ? -17.172 4.132 4.759 1.00 98.38 99 VAL A O 1
ATOM 807 N N . LEU A 1 100 ? -16.357 2.232 3.894 1.00 98.56 100 LEU A N 1
ATOM 808 C CA . LEU A 1 100 ? -17.632 1.517 3.978 1.00 98.56 100 LEU A CA 1
ATOM 809 C C . LEU A 1 100 ? -18.115 1.343 5.424 1.00 98.56 100 LEU A C 1
ATOM 811 O O . LEU A 1 100 ? -19.298 1.569 5.685 1.00 98.56 100 LEU A O 1
ATOM 815 N N . TYR A 1 101 ? -17.224 1.028 6.372 1.00 98.50 101 TYR A N 1
ATOM 816 C CA . TYR A 1 101 ? -17.589 0.966 7.793 1.00 98.50 101 TYR A CA 1
ATOM 817 C C . TYR A 1 101 ? -18.066 2.321 8.327 1.00 98.50 101 TYR A C 1
ATOM 819 O O . TYR A 1 101 ? -19.072 2.381 9.040 1.00 98.50 101 TYR A O 1
ATOM 827 N N . LEU A 1 102 ? -17.407 3.421 7.943 1.00 98.00 102 LEU A N 1
ATOM 828 C CA . LEU A 1 102 ? -17.859 4.771 8.295 1.00 98.00 102 LEU A CA 1
ATOM 829 C C . LEU A 1 102 ? -19.271 5.063 7.768 1.00 98.00 102 LEU A C 1
ATOM 831 O O . LEU A 1 102 ? -20.081 5.654 8.482 1.00 98.00 102 LEU A O 1
ATOM 835 N N . ALA A 1 103 ? -19.580 4.601 6.556 1.00 97.88 103 ALA A N 1
ATOM 836 C CA . ALA A 1 103 ? -20.902 4.712 5.943 1.00 97.88 103 ALA A CA 1
ATOM 837 C C . ALA A 1 103 ? -21.938 3.713 6.504 1.00 97.88 103 ALA A C 1
ATOM 839 O O . ALA A 1 103 ? -23.100 3.741 6.103 1.00 97.88 103 ALA A O 1
ATOM 840 N N . GLY A 1 104 ? -21.543 2.834 7.432 1.00 97.81 104 GLY A N 1
ATOM 841 C CA . GLY A 1 104 ? -22.420 1.854 8.074 1.00 97.81 104 GLY A CA 1
ATOM 842 C C . GLY A 1 104 ? -22.603 0.544 7.301 1.00 97.81 104 GLY A C 1
ATOM 843 O O . GLY A 1 104 ? -23.444 -0.270 7.687 1.00 97.81 104 GLY A O 1
ATOM 844 N N . TYR A 1 105 ? -21.823 0.301 6.245 1.00 98.06 105 TYR A N 1
ATOM 845 C CA . TYR A 1 105 ? -21.894 -0.913 5.430 1.00 98.06 105 TYR A CA 1
ATOM 846 C C . TYR A 1 105 ? -20.886 -1.972 5.886 1.00 98.06 105 TYR A C 1
ATOM 848 O O . TYR A 1 105 ? -19.725 -1.676 6.156 1.00 98.06 105 TYR A O 1
ATOM 856 N N . ARG A 1 106 ? -21.339 -3.230 5.962 1.00 96.00 106 ARG A N 1
ATOM 857 C CA . ARG A 1 106 ? -20.551 -4.366 6.485 1.00 96.00 106 ARG A CA 1
ATOM 858 C C . ARG A 1 106 ? -20.662 -5.634 5.641 1.00 96.00 106 ARG A C 1
ATOM 860 O O . ARG A 1 106 ? -19.987 -6.615 5.928 1.00 96.00 106 ARG A O 1
ATOM 867 N N . ASP A 1 107 ? -21.526 -5.644 4.628 1.00 96.94 107 ASP A N 1
ATOM 868 C CA . ASP A 1 107 ? -21.727 -6.833 3.810 1.00 96.94 107 ASP A CA 1
ATOM 869 C C . ASP A 1 107 ? -20.516 -7.114 2.921 1.00 96.94 107 ASP A C 1
ATOM 871 O O . ASP A 1 107 ? -19.896 -6.218 2.346 1.00 96.94 107 ASP A O 1
ATOM 875 N N . GLN A 1 108 ? -20.209 -8.400 2.776 1.00 97.06 108 GLN A N 1
ATOM 876 C CA . GLN A 1 108 ? -19.051 -8.866 2.024 1.00 97.06 108 GLN A CA 1
ATOM 877 C C . GLN A 1 108 ? -19.101 -8.456 0.544 1.00 97.06 108 GLN A C 1
ATOM 879 O O . GLN A 1 108 ? -18.057 -8.295 -0.084 1.00 97.06 108 GLN A O 1
ATOM 884 N N . GLN A 1 109 ? -20.298 -8.299 -0.030 1.00 98.25 109 GLN A N 1
ATOM 885 C CA . GLN A 1 109 ? -20.452 -7.953 -1.440 1.00 98.25 109 GLN A CA 1
ATOM 886 C C . GLN A 1 109 ? -19.921 -6.547 -1.724 1.00 98.25 109 GLN A C 1
ATOM 888 O O . GLN A 1 109 ? -19.102 -6.385 -2.630 1.00 98.25 109 GLN A O 1
ATOM 893 N N . ARG A 1 110 ? -20.329 -5.541 -0.942 1.00 98.38 110 ARG A N 1
ATOM 894 C CA . ARG A 1 110 ? -19.810 -4.176 -1.090 1.00 98.38 110 ARG A CA 1
ATOM 895 C C . ARG A 1 110 ? -18.329 -4.080 -0.768 1.00 98.38 110 ARG A C 1
ATOM 897 O O . ARG A 1 110 ? -17.628 -3.386 -1.496 1.00 98.38 110 ARG A O 1
ATOM 904 N N . GLN A 1 111 ? -17.843 -4.824 0.226 1.00 98.25 111 GLN A N 1
ATOM 905 C CA . GLN A 1 111 ? -16.407 -4.893 0.521 1.00 98.25 111 GLN A CA 1
ATOM 906 C C . GLN A 1 111 ? -15.617 -5.380 -0.708 1.00 98.25 111 GLN A C 1
ATOM 908 O O . GLN A 1 111 ? -14.734 -4.677 -1.184 1.00 98.25 111 GLN A O 1
ATOM 913 N N . LYS A 1 112 ? -16.035 -6.486 -1.342 1.00 98.44 112 LYS A N 1
ATOM 914 C CA . LYS A 1 112 ? -15.401 -7.002 -2.573 1.00 98.44 112 LYS A CA 1
ATOM 915 C C . LYS A 1 112 ? -15.457 -6.028 -3.758 1.00 98.44 112 LYS A C 1
ATOM 917 O O . LYS A 1 112 ? -14.551 -6.019 -4.586 1.00 98.44 112 LYS A O 1
ATOM 922 N N . LEU A 1 113 ? -16.535 -5.254 -3.899 1.00 98.69 113 LEU A N 1
ATOM 923 C CA . LEU A 1 113 ? -16.642 -4.237 -4.955 1.00 98.69 113 LEU A CA 1
ATOM 924 C C . LEU A 1 113 ? -15.747 -3.022 -4.672 1.00 98.69 113 LEU A C 1
ATOM 926 O O . LEU A 1 113 ? -15.170 -2.455 -5.602 1.00 98.69 113 LEU A O 1
ATOM 930 N N . SER A 1 114 ? -15.611 -2.649 -3.399 1.00 98.75 114 SER A N 1
ATOM 931 C CA . SER A 1 114 ? -14.685 -1.607 -2.968 1.00 98.75 114 SER A CA 1
ATOM 932 C C . SER A 1 114 ? -13.242 -2.012 -3.238 1.00 98.75 114 SER A C 1
ATOM 934 O O . SER A 1 114 ? -12.521 -1.222 -3.832 1.00 98.75 114 SER A O 1
ATOM 936 N N . ASP A 1 115 ? -12.854 -3.241 -2.889 1.00 98.75 115 ASP A N 1
ATOM 937 C CA . ASP A 1 115 ? -11.506 -3.780 -3.120 1.00 98.75 115 ASP A CA 1
ATOM 938 C C . ASP A 1 115 ? -11.101 -3.648 -4.599 1.00 98.75 115 ASP A C 1
ATOM 940 O O . ASP A 1 115 ? -10.065 -3.081 -4.929 1.00 98.75 115 ASP A O 1
ATOM 944 N N . LYS A 1 116 ? -11.986 -4.033 -5.530 1.00 98.69 116 LYS A N 1
ATOM 945 C CA . LYS A 1 116 ? -11.73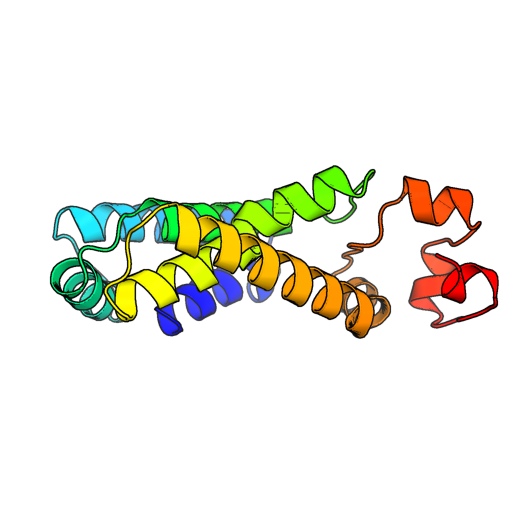3 -3.862 -6.975 1.00 98.69 116 LYS A CA 1
ATOM 946 C C . LYS A 1 116 ? -11.464 -2.408 -7.363 1.00 98.69 116 LYS A C 1
ATOM 948 O O . LYS A 1 116 ? -10.573 -2.147 -8.166 1.00 98.69 116 LYS A O 1
ATOM 953 N N . THR A 1 117 ? -12.240 -1.474 -6.814 1.00 98.69 117 THR A N 1
ATOM 954 C CA . THR A 1 117 ? -12.071 -0.038 -7.080 1.00 98.69 117 THR A CA 1
ATOM 955 C C . THR A 1 117 ? -10.762 0.483 -6.482 1.00 98.69 117 THR A C 1
ATOM 957 O O . THR A 1 117 ? -10.037 1.212 -7.153 1.00 98.69 117 THR A O 1
ATOM 960 N N . CYS A 1 118 ? -10.438 0.094 -5.248 1.00 98.75 118 CYS A N 1
ATOM 961 C CA . CYS A 1 118 ? -9.221 0.501 -4.548 1.00 98.75 118 CYS A CA 1
ATOM 962 C C . CYS A 1 118 ? -7.963 -0.029 -5.234 1.00 98.75 118 CYS A C 1
ATOM 964 O O . CYS A 1 118 ? -7.068 0.757 -5.532 1.00 98.75 118 CYS A O 1
ATOM 966 N N . THR A 1 119 ? -7.927 -1.320 -5.563 1.00 98.81 119 THR A N 1
ATOM 967 C CA . THR A 1 119 ? -6.841 -1.917 -6.345 1.00 98.81 119 THR A CA 1
ATOM 968 C C . THR A 1 119 ? -6.693 -1.228 -7.705 1.00 98.81 119 THR A C 1
ATOM 970 O O . THR A 1 119 ? -5.587 -0.846 -8.072 1.00 98.81 119 THR A O 1
ATOM 973 N N . ALA A 1 120 ? -7.786 -0.996 -8.445 1.00 98.75 120 ALA A N 1
ATOM 974 C CA . ALA A 1 120 ? -7.712 -0.318 -9.744 1.00 98.75 120 ALA A CA 1
ATOM 975 C C . ALA A 1 120 ? -7.150 1.109 -9.635 1.00 98.75 120 ALA A C 1
ATOM 977 O O . ALA A 1 120 ? -6.313 1.507 -10.445 1.00 98.75 120 ALA A O 1
ATOM 978 N N . LEU A 1 121 ? -7.577 1.867 -8.621 1.00 98.62 121 LEU A N 1
ATOM 979 C CA . LEU A 1 121 ? -7.055 3.208 -8.364 1.00 98.62 121 LEU A CA 1
ATOM 980 C C . LEU A 1 121 ? -5.569 3.175 -7.984 1.00 98.62 121 LEU A C 1
ATOM 982 O O . LEU A 1 121 ? -4.805 4.019 -8.440 1.00 98.62 121 LEU A O 1
ATOM 986 N N . GLN A 1 122 ? -5.148 2.191 -7.190 1.00 98.50 122 GLN A N 1
ATOM 987 C CA . GLN A 1 122 ? -3.753 2.056 -6.783 1.00 98.50 122 GLN A CA 1
ATOM 988 C C . GLN A 1 122 ? -2.839 1.697 -7.957 1.00 98.50 122 GLN A C 1
ATOM 990 O O . GLN A 1 122 ? -1.768 2.279 -8.097 1.00 98.50 122 GLN A O 1
ATOM 995 N N . LEU A 1 123 ? -3.284 0.810 -8.848 1.00 98.56 123 LEU A N 1
ATOM 996 C CA . LEU A 1 123 ? -2.570 0.519 -10.092 1.00 98.56 123 LEU A CA 1
ATOM 997 C C . LEU A 1 123 ? -2.436 1.773 -10.967 1.00 98.56 123 LEU A C 1
ATOM 999 O O . LEU A 1 123 ? -1.351 2.051 -11.471 1.00 98.56 123 LEU A O 1
ATOM 1003 N N . ALA A 1 124 ? -3.501 2.573 -11.087 1.00 98.50 124 ALA A N 1
ATOM 1004 C CA . ALA A 1 124 ? -3.440 3.845 -11.804 1.00 98.50 124 ALA A CA 1
ATOM 1005 C C . ALA A 1 124 ? -2.432 4.823 -11.170 1.00 98.50 124 ALA A C 1
ATOM 1007 O O . ALA A 1 124 ? -1.684 5.473 -11.902 1.00 98.50 124 ALA A O 1
ATOM 1008 N N . ASN A 1 125 ? -2.354 4.879 -9.833 1.00 97.69 125 ASN A N 1
ATOM 1009 C CA . ASN A 1 125 ? -1.332 5.661 -9.134 1.00 97.69 125 ASN A CA 1
ATOM 1010 C C . ASN A 1 125 ? 0.082 5.175 -9.475 1.00 97.69 125 ASN A C 1
ATOM 1012 O O . ASN A 1 125 ? 0.935 5.982 -9.822 1.00 97.69 125 ASN A O 1
ATOM 1016 N N . PHE A 1 126 ? 0.334 3.865 -9.466 1.00 97.88 126 PHE A N 1
ATOM 1017 C CA . PHE A 1 126 ? 1.645 3.342 -9.857 1.00 97.88 126 PHE A CA 1
ATOM 1018 C C . PHE A 1 126 ? 2.013 3.705 -11.300 1.00 97.88 126 PHE A C 1
ATOM 1020 O O . PHE A 1 126 ? 3.152 4.074 -11.574 1.00 97.88 126 PHE A O 1
ATOM 1027 N N . TRP A 1 127 ? 1.061 3.641 -12.232 1.00 97.12 127 TRP A N 1
ATOM 1028 C CA . TRP A 1 127 ? 1.321 3.932 -13.645 1.00 97.12 127 TRP A CA 1
ATOM 1029 C C . TRP A 1 127 ? 1.539 5.414 -13.943 1.00 97.12 127 TRP A C 1
ATOM 1031 O O . TRP A 1 127 ? 2.316 5.742 -14.840 1.00 97.12 127 TRP A O 1
ATOM 1041 N N . GLN A 1 128 ? 0.890 6.320 -13.208 1.00 97.06 128 GLN A N 1
ATOM 1042 C CA . GLN A 1 128 ? 1.117 7.756 -13.392 1.00 97.06 128 GLN A CA 1
ATOM 1043 C C . GLN A 1 128 ? 2.464 8.205 -12.786 1.00 97.06 128 GLN A C 1
ATOM 1045 O O . GLN A 1 128 ? 3.036 9.196 -13.239 1.00 97.06 128 GLN A O 1
ATOM 1050 N N . ASP A 1 129 ? 2.988 7.455 -11.806 1.00 97.38 129 ASP A N 1
ATOM 1051 C CA . ASP A 1 129 ? 4.106 7.869 -10.952 1.00 97.38 129 ASP A CA 1
ATOM 1052 C C . ASP A 1 129 ? 5.386 7.025 -11.102 1.00 97.38 129 ASP A C 1
ATOM 1054 O O . ASP A 1 129 ? 6.371 7.292 -10.415 1.00 97.38 129 ASP A O 1
ATOM 1058 N N . VAL A 1 130 ? 5.440 6.091 -12.064 1.00 97.69 130 VAL A N 1
ATOM 1059 C CA . VAL A 1 130 ? 6.561 5.147 -12.291 1.00 97.69 130 VAL A CA 1
ATOM 1060 C C . VAL A 1 130 ? 7.946 5.794 -12.142 1.00 97.69 130 VAL A C 1
ATOM 1062 O O . VAL A 1 130 ? 8.812 5.291 -11.424 1.00 97.69 130 VAL A O 1
ATOM 1065 N N . ARG A 1 131 ? 8.183 6.922 -12.829 1.00 97.00 131 ARG A N 1
ATOM 1066 C CA . ARG A 1 131 ? 9.485 7.607 -12.794 1.00 97.00 131 ARG A CA 1
ATOM 1067 C C . ARG A 1 131 ? 9.733 8.329 -11.469 1.00 97.00 131 ARG A C 1
ATOM 1069 O O . ARG A 1 131 ? 10.881 8.427 -11.050 1.00 97.00 131 ARG A O 1
ATOM 1076 N N . ARG A 1 132 ? 8.695 8.861 -10.825 1.00 97.19 132 ARG A N 1
ATOM 1077 C CA . ARG A 1 132 ? 8.835 9.514 -9.520 1.00 97.19 132 ARG A CA 1
ATOM 1078 C C . ARG A 1 132 ? 9.233 8.483 -8.466 1.00 97.19 132 ARG A C 1
ATOM 1080 O O . ARG A 1 132 ? 10.219 8.688 -7.765 1.00 97.19 132 ARG A O 1
ATOM 1087 N N . ASP A 1 133 ? 8.548 7.344 -8.444 1.00 96.88 133 ASP A N 1
ATOM 1088 C CA . ASP A 1 133 ? 8.753 6.293 -7.444 1.00 96.88 133 ASP A CA 1
ATOM 1089 C C . ASP A 1 133 ? 10.178 5.721 -7.480 1.00 96.88 133 ASP A C 1
ATOM 1091 O O . ASP A 1 133 ? 10.817 5.557 -6.437 1.00 96.88 133 ASP A O 1
ATOM 1095 N N . ILE A 1 134 ? 10.737 5.490 -8.671 1.00 97.06 134 ILE A N 1
ATOM 1096 C CA . ILE A 1 134 ? 12.113 4.987 -8.800 1.00 97.06 134 ILE A CA 1
ATOM 1097 C C . ILE A 1 134 ? 13.178 6.046 -8.458 1.00 97.06 134 ILE A C 1
ATOM 1099 O O . ILE A 1 134 ? 14.279 5.693 -8.029 1.00 97.06 134 ILE A O 1
ATOM 1103 N N . LEU A 1 135 ? 12.895 7.336 -8.672 1.00 97.06 135 LEU A N 1
ATOM 1104 C CA . LEU A 1 135 ? 13.855 8.417 -8.421 1.00 97.06 135 LEU A CA 1
ATOM 1105 C C . LEU A 1 135 ? 13.871 8.851 -6.956 1.00 97.06 135 LEU A C 1
ATOM 1107 O O . LEU A 1 135 ? 14.943 9.118 -6.423 1.00 97.06 135 LEU A O 1
ATOM 1111 N N . GLU A 1 136 ? 12.705 8.928 -6.323 1.00 93.81 136 GLU A N 1
ATOM 1112 C CA . GLU A 1 136 ? 12.567 9.433 -4.954 1.00 93.81 136 GLU A CA 1
ATOM 1113 C C . GLU A 1 136 ? 12.674 8.319 -3.911 1.00 93.81 136 GLU A C 1
ATOM 1115 O O . GLU A 1 136 ? 13.154 8.562 -2.808 1.00 93.81 136 GLU A O 1
ATOM 1120 N N . ARG A 1 137 ? 12.242 7.097 -4.250 1.00 91.25 137 ARG A N 1
ATOM 1121 C CA . ARG A 1 137 ? 12.072 5.998 -3.281 1.00 91.25 137 ARG A CA 1
ATOM 1122 C C . ARG A 1 137 ? 12.771 4.703 -3.685 1.00 91.25 137 ARG A C 1
ATOM 1124 O O . ARG A 1 137 ? 12.707 3.725 -2.950 1.00 91.25 137 ARG A O 1
ATOM 1131 N N . ASP A 1 138 ? 13.403 4.679 -4.858 1.00 95.12 138 ASP A N 1
ATOM 1132 C CA . ASP A 1 138 ? 13.954 3.470 -5.475 1.00 95.12 138 ASP A CA 1
ATOM 1133 C C . ASP A 1 138 ? 12.945 2.307 -5.529 1.00 95.12 138 ASP A C 1
ATOM 1135 O O . ASP A 1 138 ? 13.296 1.151 -5.298 1.00 95.12 138 ASP A O 1
ATOM 1139 N N . ARG A 1 139 ? 11.676 2.587 -5.859 1.00 97.00 139 ARG A N 1
ATOM 1140 C CA . ARG A 1 139 ? 10.615 1.572 -6.016 1.00 97.00 139 ARG A CA 1
ATOM 1141 C C . ARG A 1 139 ? 10.150 1.459 -7.472 1.00 97.00 139 ARG A C 1
ATOM 1143 O O . ARG A 1 139 ? 10.107 2.449 -8.194 1.00 97.00 139 ARG A O 1
ATOM 1150 N N . ILE A 1 140 ? 9.798 0.245 -7.900 1.00 98.12 140 ILE A N 1
ATOM 1151 C CA . ILE A 1 140 ? 9.151 -0.027 -9.191 1.00 98.12 140 ILE A CA 1
ATOM 1152 C C . ILE A 1 140 ? 8.010 -1.008 -8.948 1.00 98.12 140 ILE A C 1
ATOM 1154 O O . ILE A 1 140 ? 8.233 -2.140 -8.515 1.00 98.12 140 ILE A O 1
ATOM 1158 N N . TYR A 1 141 ? 6.797 -0.567 -9.267 1.00 98.38 141 TYR A N 1
ATOM 1159 C CA . TYR A 1 141 ? 5.577 -1.369 -9.174 1.00 98.38 141 TYR A CA 1
ATOM 1160 C C . TYR A 1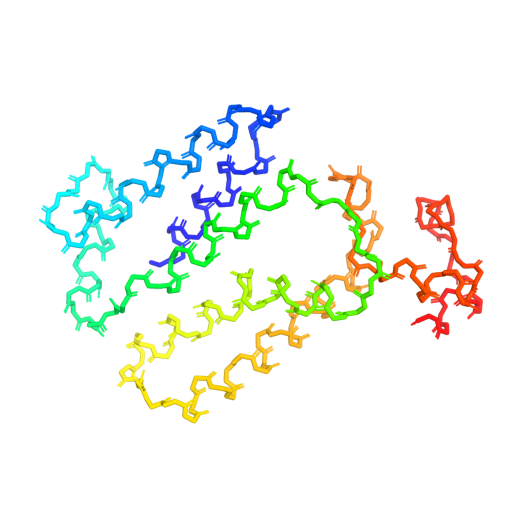 141 ? 5.167 -1.998 -10.517 1.00 98.38 141 TYR A C 1
ATOM 1162 O O . TYR A 1 141 ? 4.204 -2.757 -10.571 1.00 98.38 141 TYR A O 1
ATOM 1170 N N . LEU A 1 142 ? 5.891 -1.710 -11.607 1.00 98.19 142 LEU A N 1
ATOM 1171 C CA . LEU A 1 142 ? 5.752 -2.449 -12.862 1.00 98.19 142 LEU A CA 1
ATOM 1172 C C . LEU A 1 142 ? 6.328 -3.868 -12.684 1.00 98.19 142 LEU A C 1
ATOM 1174 O O . LEU A 1 142 ? 7.459 -3.988 -12.206 1.00 98.19 142 LEU A O 1
ATOM 1178 N N . PRO A 1 143 ? 5.598 -4.934 -13.062 1.00 98.44 143 PRO A N 1
ATOM 1179 C CA . PRO A 1 143 ? 6.097 -6.301 -12.944 1.00 98.44 143 PRO A CA 1
ATOM 1180 C C . PRO A 1 143 ? 7.362 -6.535 -13.775 1.00 98.44 143 PRO A C 1
ATOM 1182 O O . PRO A 1 143 ? 7.412 -6.198 -14.963 1.00 98.44 143 PRO A O 1
ATOM 1185 N N . ALA A 1 144 ? 8.382 -7.144 -13.169 1.00 98.56 144 ALA A N 1
ATOM 1186 C CA . ALA A 1 144 ? 9.661 -7.384 -13.829 1.00 98.56 144 ALA A CA 1
ATOM 1187 C C . ALA A 1 144 ? 9.539 -8.368 -15.006 1.00 98.56 144 ALA A C 1
ATOM 1189 O O . ALA A 1 144 ? 10.250 -8.224 -16.002 1.00 98.56 144 ALA A O 1
ATOM 1190 N N . ASP A 1 145 ? 8.629 -9.343 -14.938 1.00 98.50 145 ASP A N 1
ATOM 1191 C CA . ASP A 1 145 ? 8.334 -10.249 -16.052 1.00 98.50 145 ASP A CA 1
ATOM 1192 C C . ASP A 1 145 ? 7.794 -9.519 -17.289 1.00 98.50 145 ASP A C 1
ATOM 1194 O O . ASP A 1 145 ? 8.210 -9.795 -18.418 1.00 98.50 145 ASP A O 1
ATOM 1198 N N . SER A 1 146 ? 6.940 -8.530 -17.064 1.00 98.38 146 SER A N 1
ATOM 1199 C CA . SER A 1 146 ? 6.321 -7.696 -18.079 1.00 98.38 146 SER A CA 1
ATOM 1200 C C . SER A 1 146 ? 7.364 -6.746 -18.654 1.00 98.38 146 SER A C 1
ATOM 1202 O O . SER A 1 146 ? 7.554 -6.716 -19.867 1.00 98.38 146 SER A O 1
ATOM 1204 N N . MET A 1 147 ? 8.151 -6.080 -17.804 1.00 98.50 147 MET A N 1
ATOM 1205 C CA . MET A 1 147 ? 9.286 -5.262 -18.246 1.00 98.50 147 MET A CA 1
ATOM 1206 C C . MET A 1 147 ? 10.240 -6.050 -19.158 1.00 98.50 147 MET A C 1
ATOM 1208 O O . MET A 1 147 ? 10.559 -5.593 -20.255 1.00 98.50 147 MET A O 1
ATOM 1212 N N . ARG A 1 148 ? 10.626 -7.277 -18.775 1.00 98.50 148 ARG A N 1
ATOM 1213 C CA . ARG A 1 148 ? 11.473 -8.145 -19.615 1.00 98.50 148 ARG A CA 1
ATOM 1214 C C . ARG A 1 148 ? 10.792 -8.537 -20.924 1.00 98.50 148 ARG A C 1
ATOM 1216 O O . ARG A 1 148 ? 11.442 -8.509 -21.964 1.00 98.50 148 ARG A O 1
ATOM 1223 N N . LYS A 1 149 ? 9.499 -8.875 -20.900 1.00 98.44 149 LYS A N 1
ATOM 1224 C CA . LYS A 1 149 ? 8.718 -9.222 -22.102 1.00 98.44 149 LYS A CA 1
ATOM 1225 C C . LYS A 1 149 ? 8.711 -8.092 -23.135 1.00 98.44 149 LYS A C 1
ATOM 1227 O O . LYS A 1 149 ? 8.766 -8.372 -24.330 1.00 98.44 149 LYS A O 1
ATOM 1232 N N . PHE A 1 150 ? 8.651 -6.844 -22.678 1.00 98.38 150 PHE A N 1
ATOM 1233 C CA . PHE A 1 150 ? 8.632 -5.662 -23.537 1.00 98.38 150 PHE A CA 1
ATOM 1234 C C . PHE A 1 150 ? 10.016 -5.022 -23.733 1.00 98.38 150 PHE A C 1
ATOM 1236 O O . PHE A 1 150 ? 10.110 -3.995 -24.388 1.00 98.38 150 PHE A O 1
ATOM 1243 N N . ASN A 1 151 ? 11.103 -5.634 -23.247 1.00 98.12 151 ASN A N 1
ATOM 1244 C CA . ASN A 1 151 ? 12.472 -5.099 -23.323 1.00 98.12 151 ASN A CA 1
ATOM 1245 C C . ASN A 1 151 ? 12.642 -3.707 -22.686 1.00 98.12 151 ASN A C 1
ATOM 1247 O O . ASN A 1 151 ? 13.418 -2.889 -23.178 1.00 98.12 151 ASN A O 1
ATOM 1251 N N . VAL A 1 152 ? 11.934 -3.454 -21.586 1.00 98.44 152 VAL A N 1
ATOM 1252 C CA . VAL A 1 152 ? 12.062 -2.236 -20.780 1.00 98.44 152 VAL A CA 1
ATOM 1253 C C . VAL A 1 152 ? 12.966 -2.527 -19.586 1.00 98.44 152 VAL A C 1
ATOM 1255 O O . VAL A 1 152 ? 12.750 -3.499 -18.862 1.00 98.44 152 VAL A O 1
ATOM 1258 N N . ASP A 1 153 ? 13.969 -1.684 -19.351 1.00 97.38 153 ASP A N 1
ATOM 1259 C CA . ASP A 1 153 ? 14.859 -1.792 -18.191 1.00 97.38 153 ASP A CA 1
ATOM 1260 C C . ASP A 1 153 ? 14.713 -0.603 -17.224 1.00 97.38 153 ASP A C 1
ATOM 1262 O O . ASP A 1 153 ? 14.085 0.417 -17.517 1.00 97.38 153 ASP A O 1
ATOM 1266 N N . GLU A 1 154 ? 15.292 -0.716 -16.027 1.00 97.81 154 GLU A N 1
ATOM 1267 C CA . GLU A 1 154 ? 15.220 0.365 -15.036 1.00 97.81 154 GLU A CA 1
ATOM 1268 C C . GLU A 1 154 ? 15.908 1.651 -15.510 1.00 97.81 154 GLU A C 1
ATOM 1270 O O . GLU A 1 154 ? 15.498 2.752 -15.141 1.00 97.81 154 GLU A O 1
ATOM 1275 N N . LYS A 1 155 ? 16.964 1.537 -16.324 1.00 97.75 155 LYS A N 1
ATOM 1276 C CA . LYS A 1 155 ? 17.716 2.692 -16.824 1.00 97.75 155 LYS A CA 1
ATOM 1277 C C . LYS A 1 155 ? 16.841 3.529 -17.754 1.00 97.75 155 LYS A C 1
ATOM 1279 O O . LYS A 1 155 ? 16.867 4.757 -17.665 1.00 97.75 155 LYS A O 1
ATOM 1284 N N . GLN A 1 156 ? 16.048 2.881 -18.601 1.00 97.62 156 GLN A N 1
ATOM 1285 C CA . GLN A 1 156 ? 15.046 3.508 -19.448 1.00 97.62 156 GLN A CA 1
ATOM 1286 C C . GLN A 1 156 ? 14.039 4.308 -18.611 1.00 97.62 156 GLN A C 1
ATOM 1288 O O . GLN A 1 156 ? 13.811 5.487 -18.902 1.00 97.62 156 GLN A O 1
ATOM 1293 N N . ILE A 1 157 ? 13.518 3.714 -17.530 1.00 97.75 157 ILE A N 1
ATOM 1294 C CA . ILE A 1 157 ? 12.580 4.377 -16.610 1.00 97.75 157 ILE A CA 1
ATOM 1295 C C . ILE A 1 157 ? 13.237 5.593 -15.939 1.00 97.75 157 ILE A C 1
ATOM 1297 O O . ILE A 1 157 ? 12.680 6.693 -15.978 1.00 97.75 157 ILE A O 1
ATOM 1301 N N . ARG A 1 158 ? 14.444 5.441 -15.371 1.00 97.81 158 ARG A N 1
ATOM 1302 C CA . ARG A 1 158 ? 15.174 6.549 -14.714 1.00 97.81 158 ARG A CA 1
ATOM 1303 C C . ARG A 1 158 ? 15.408 7.718 -15.675 1.00 97.81 158 ARG A C 1
ATOM 1305 O O . ARG A 1 158 ? 15.198 8.880 -15.313 1.00 97.81 158 ARG A O 1
ATOM 1312 N N . ASN A 1 159 ? 15.769 7.407 -16.919 1.00 97.19 159 ASN A N 1
ATOM 1313 C CA . ASN A 1 159 ? 16.003 8.396 -17.970 1.00 97.19 159 ASN A CA 1
ATOM 1314 C C . ASN A 1 159 ? 14.713 9.019 -18.531 1.00 97.19 159 ASN A C 1
ATOM 1316 O O . ASN A 1 159 ? 14.799 9.995 -19.272 1.00 97.19 159 ASN A O 1
ATOM 1320 N N . GLY A 1 160 ? 13.531 8.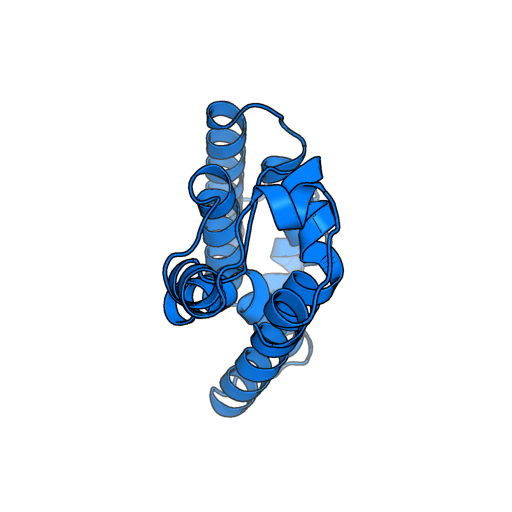494 -18.187 1.00 95.81 160 GLY A N 1
ATOM 1321 C CA . GLY A 1 160 ? 12.250 8.974 -18.712 1.00 95.81 160 GLY A CA 1
ATOM 1322 C C . GLY A 1 160 ? 12.088 8.745 -20.215 1.00 95.81 160 GLY A C 1
ATOM 1323 O O . GLY A 1 160 ? 11.476 9.562 -20.901 1.00 95.81 160 GLY A O 1
ATOM 1324 N N . HIS A 1 161 ? 12.678 7.672 -20.744 1.00 96.38 161 HIS A N 1
ATOM 1325 C CA . HIS A 1 161 ? 12.617 7.355 -22.167 1.00 96.38 161 HIS A CA 1
ATOM 1326 C C . HIS A 1 161 ? 11.391 6.480 -22.481 1.00 96.38 161 HIS A C 1
ATOM 1328 O O . HIS A 1 161 ? 11.404 5.274 -22.249 1.00 96.38 161 HIS A O 1
ATOM 1334 N N . CYS A 1 162 ? 10.333 7.091 -23.020 1.00 95.38 162 CYS A N 1
ATOM 1335 C CA . CYS A 1 162 ? 9.040 6.440 -23.279 1.00 95.38 162 CYS A CA 1
ATOM 1336 C C . CYS A 1 162 ? 8.841 6.099 -24.771 1.00 95.38 162 CYS A C 1
ATOM 1338 O O . CYS A 1 162 ? 8.048 6.753 -25.467 1.00 95.38 162 CYS A O 1
ATOM 1340 N N . ASP A 1 163 ? 9.583 5.103 -25.256 1.00 97.25 163 ASP A N 1
ATOM 1341 C CA . ASP A 1 163 ? 9.475 4.554 -26.614 1.00 97.25 163 ASP A CA 1
ATOM 1342 C C . ASP A 1 163 ? 8.234 3.655 -26.802 1.00 97.25 163 ASP A C 1
ATOM 1344 O O . ASP A 1 163 ? 7.338 3.602 -25.957 1.00 97.25 163 ASP A O 1
ATOM 1348 N N . GLU A 1 164 ? 8.143 2.981 -27.949 1.00 97.88 164 GLU A N 1
ATOM 1349 C CA . GLU A 1 164 ? 7.020 2.091 -28.275 1.00 97.88 164 GLU A CA 1
ATOM 1350 C C . GLU A 1 164 ? 6.948 0.874 -27.345 1.00 97.88 164 GLU A C 1
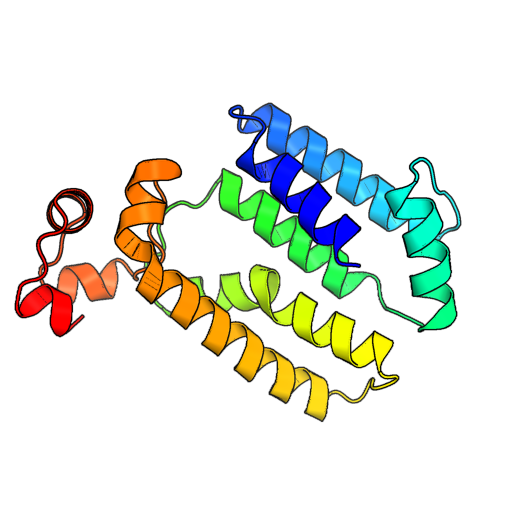ATOM 1352 O O . GLU A 1 164 ? 5.855 0.483 -26.942 1.00 97.88 164 GLU A O 1
ATOM 1357 N N . ASN A 1 165 ? 8.099 0.332 -26.944 1.00 97.81 165 ASN A N 1
ATOM 1358 C CA . ASN A 1 165 ? 8.194 -0.781 -26.003 1.00 97.81 165 ASN A CA 1
ATOM 1359 C C . ASN A 1 165 ? 7.644 -0.397 -24.623 1.00 97.81 165 ASN A C 1
ATOM 1361 O O . ASN A 1 165 ? 6.821 -1.121 -24.068 1.00 97.81 165 ASN A O 1
ATOM 1365 N N . TYR A 1 166 ? 8.025 0.775 -24.106 1.00 97.75 166 TYR A N 1
ATOM 1366 C CA . TYR A 1 166 ? 7.496 1.300 -22.844 1.00 97.75 166 TYR A CA 1
ATOM 1367 C C . TYR A 1 166 ? 5.992 1.567 -22.897 1.00 97.75 166 TYR A C 1
ATOM 1369 O O . TYR A 1 166 ? 5.296 1.367 -21.911 1.00 97.75 166 TYR A O 1
ATOM 1377 N N . ARG A 1 167 ? 5.474 2.042 -24.034 1.00 96.12 167 ARG A N 1
ATOM 1378 C CA . ARG A 1 167 ? 4.035 2.311 -24.203 1.00 96.12 167 ARG A CA 1
ATOM 1379 C C . ARG A 1 167 ? 3.199 1.040 -24.346 1.00 96.12 167 ARG A C 1
ATOM 1381 O O . ARG A 1 167 ? 1.994 1.105 -24.123 1.00 96.12 167 ARG A O 1
ATOM 1388 N N . ALA A 1 168 ? 3.809 -0.053 -24.801 1.00 96.62 168 ALA A N 1
ATOM 1389 C CA . ALA A 1 168 ? 3.154 -1.343 -24.981 1.00 96.62 168 ALA A CA 1
ATOM 1390 C C . ALA A 1 168 ? 3.156 -2.211 -23.710 1.00 96.62 168 ALA A C 1
ATOM 1392 O O . ALA A 1 168 ? 2.321 -3.114 -23.622 1.00 96.62 168 ALA A O 1
ATOM 1393 N N . LEU A 1 169 ? 4.089 -1.946 -22.784 1.00 94.19 169 LEU A N 1
ATOM 1394 C CA . LEU A 1 169 ? 4.140 -2.517 -21.434 1.00 94.19 169 LEU A CA 1
ATOM 1395 C C . LEU A 1 169 ? 2.867 -2.200 -20.638 1.00 94.19 169 LEU A C 1
ATOM 1397 O O . LEU A 1 169 ? 2.336 -3.154 -20.027 1.00 94.19 169 LEU A O 1
#

InterPro domains:
  IPR002060 Squalene/phytoene synthase [PF00494] (1-168)
  IPR002060 Squalene/phytoene synthase [SFLDG01018] (1-168)
  IPR008949 Isoprenoid synthase domain superfamily [G3DSA:1.10.600.10] (1-169)
  IPR008949 Isoprenoid synthase domain superfamily [SSF48576] (1-168)

Sequence (169 aa):
IYAFCRTADDLGDEVGDTQLALRYLSDFRQQAEECYVGRTRTAVFIALSETIKRHDIPKQPFLDLLSAFEQDQRVNRYETFEQVVDYCTRSADPVGRLVLYLAGYRDQQRQKLSDKTCTALQLANFWQDVRRDILERDRIYLPADSMRKFNVDEKQIRNGHCDENYRAL